Protein AF-A0A2A4TKR4-F1 (afdb_monomer)

Solvent-accessible surface area (backbone atoms only — not comparable to full-atom values): 4449 Å² total; per-residue (Å²): 133,85,78,84,68,64,82,50,72,66,47,43,50,54,52,43,60,74,66,65,76,50,88,82,71,62,84,72,76,72,79,82,82,81,55,62,68,63,52,49,54,53,47,55,54,50,53,53,54,48,55,51,48,53,52,52,48,51,54,49,53,52,52,53,51,52,55,57,74,75,103

Sequence (71 aa):
MAAIRPNTADDKMIAAIERGDQPEFKDRKPPKNDNKTLIKQKKDRTDKTRGKMDRLKALRLAAEEEAKAKK

Radius of gyration: 24.16 Å; Cα contacts (8 Å, |Δi|>4): 8; chains: 1; bounding box: 63×18×51 Å

Structure (mmCIF, N/CA/C/O backbone):
data_AF-A0A2A4TKR4-F1
#
_entry.id   AF-A0A2A4TKR4-F1
#
loop_
_atom_site.group_PDB
_atom_site.id
_atom_site.type_symbol
_atom_site.label_atom_id
_atom_site.lab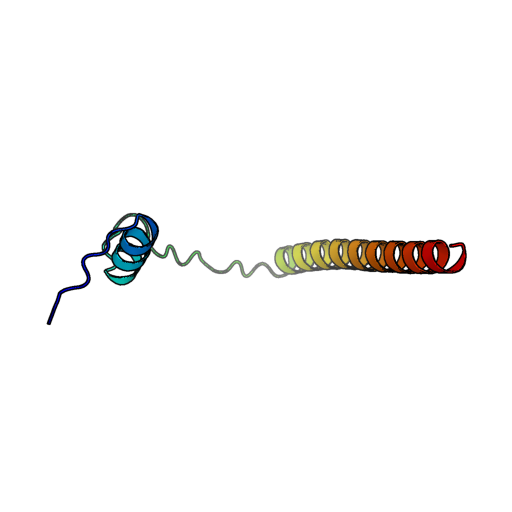el_alt_id
_atom_site.label_comp_id
_atom_site.label_asym_id
_atom_site.label_entity_id
_atom_site.label_seq_id
_atom_site.pdbx_PDB_ins_code
_atom_site.Cartn_x
_atom_site.Cartn_y
_atom_site.Cartn_z
_atom_site.occupancy
_atom_site.B_iso_or_equiv
_atom_site.auth_seq_id
_atom_site.auth_comp_id
_atom_site.auth_asym_id
_atom_site.auth_atom_id
_atom_site.pdbx_PDB_model_num
ATOM 1 N N . MET A 1 1 ? 48.553 -0.407 22.460 1.00 37.53 1 MET A N 1
ATOM 2 C CA . MET A 1 1 ? 47.156 -0.312 21.981 1.00 37.53 1 MET A CA 1
ATOM 3 C C . MET A 1 1 ? 46.654 -1.725 21.741 1.00 37.53 1 MET A C 1
ATOM 5 O O . MET A 1 1 ? 47.219 -2.416 20.904 1.00 37.53 1 MET A O 1
ATOM 9 N N . ALA A 1 2 ? 45.707 -2.204 22.549 1.00 40.97 2 ALA A N 1
ATOM 10 C CA . ALA A 1 2 ? 45.177 -3.557 22.418 1.00 40.97 2 ALA A CA 1
ATOM 11 C C . ALA A 1 2 ? 44.302 -3.638 21.159 1.00 40.97 2 ALA A C 1
ATOM 13 O O . ALA A 1 2 ? 43.325 -2.903 21.042 1.00 40.97 2 ALA A O 1
ATOM 14 N N . ALA A 1 3 ? 44.661 -4.508 20.214 1.00 56.84 3 ALA A N 1
ATOM 15 C CA . ALA A 1 3 ? 43.781 -4.851 19.107 1.00 56.84 3 ALA A CA 1
ATOM 16 C C . ALA A 1 3 ? 42.543 -5.548 19.690 1.00 56.84 3 ALA A C 1
ATOM 18 O O . ALA A 1 3 ? 42.658 -6.643 20.250 1.00 56.84 3 ALA A O 1
ATOM 19 N N . ILE A 1 4 ? 41.381 -4.897 19.596 1.00 57.69 4 ILE A N 1
ATOM 20 C CA . ILE A 1 4 ? 40.080 -5.474 19.943 1.00 57.69 4 ILE A CA 1
ATOM 21 C C . ILE A 1 4 ? 39.831 -6.585 18.921 1.00 57.69 4 ILE A C 1
ATOM 23 O O . ILE A 1 4 ? 39.354 -6.350 17.815 1.00 57.69 4 ILE A O 1
ATOM 27 N N . ARG A 1 5 ? 40.278 -7.801 19.242 1.00 57.56 5 ARG A N 1
ATOM 28 C CA . ARG A 1 5 ? 39.986 -8.979 18.428 1.00 57.56 5 ARG A CA 1
ATOM 29 C C . ARG A 1 5 ? 38.485 -9.260 18.576 1.00 57.56 5 ARG A C 1
ATOM 31 O O . ARG A 1 5 ? 38.050 -9.403 19.719 1.00 57.56 5 ARG A O 1
ATOM 38 N N . PRO A 1 6 ? 37.707 -9.339 17.481 1.00 61.19 6 PRO A N 1
ATOM 39 C CA . PRO A 1 6 ? 36.273 -9.610 17.554 1.00 61.19 6 PRO A CA 1
ATOM 40 C C . PRO A 1 6 ? 36.053 -10.963 18.245 1.00 61.19 6 PRO A C 1
ATOM 42 O O . PRO A 1 6 ? 36.487 -12.005 17.742 1.00 61.19 6 PRO A O 1
ATOM 45 N N . ASN A 1 7 ? 35.470 -10.941 19.447 1.00 64.62 7 ASN A N 1
ATOM 46 C CA . ASN A 1 7 ? 35.439 -12.099 20.352 1.00 64.62 7 ASN A CA 1
ATOM 47 C C . ASN A 1 7 ? 34.070 -12.799 20.352 1.00 64.62 7 ASN A C 1
ATOM 49 O O . ASN A 1 7 ? 33.994 -14.012 20.536 1.00 64.62 7 ASN A O 1
ATOM 53 N N . THR A 1 8 ? 32.994 -12.066 20.069 1.00 73.75 8 THR A N 1
ATOM 54 C CA . THR A 1 8 ? 31.638 -12.610 19.918 1.00 73.75 8 THR A CA 1
ATOM 55 C C . THR A 1 8 ? 31.322 -12.942 18.458 1.00 73.75 8 THR A C 1
ATOM 57 O O . THR A 1 8 ? 31.997 -12.501 17.525 1.00 73.75 8 THR A O 1
ATOM 60 N N . ALA A 1 9 ? 30.308 -13.786 18.251 1.00 69.69 9 ALA A N 1
ATOM 61 C CA . ALA A 1 9 ? 29.843 -14.157 16.915 1.00 69.69 9 ALA A CA 1
ATOM 62 C C . ALA A 1 9 ? 29.360 -12.931 16.119 1.00 69.69 9 ALA A C 1
ATOM 64 O O . ALA A 1 9 ? 29.679 -12.811 14.937 1.00 69.69 9 ALA A O 1
ATOM 65 N N . ASP A 1 10 ? 28.681 -12.000 16.790 1.00 72.00 10 ASP A N 1
ATOM 66 C CA . ASP A 1 10 ? 28.179 -10.765 16.187 1.00 72.00 10 ASP A CA 1
ATOM 67 C C . ASP A 1 10 ? 29.323 -9.848 15.728 1.00 72.00 10 ASP A C 1
ATOM 69 O O . ASP A 1 10 ? 29.316 -9.385 14.588 1.00 72.00 10 ASP A O 1
ATOM 73 N N . ASP A 1 11 ? 30.373 -9.676 16.541 1.00 74.38 11 ASP A N 1
ATOM 74 C CA . ASP A 1 11 ? 31.548 -8.872 16.169 1.00 74.38 11 ASP A CA 1
ATOM 75 C C . ASP A 1 11 ? 32.279 -9.455 14.952 1.00 74.38 11 ASP A C 1
ATOM 77 O O . ASP A 1 11 ? 32.777 -8.729 14.090 1.00 74.38 11 ASP A O 1
ATOM 81 N N . LYS A 1 12 ? 32.342 -10.790 14.861 1.00 70.12 12 LYS A N 1
ATOM 82 C CA . LYS A 1 12 ? 32.939 -11.486 13.713 1.00 70.12 12 LYS A CA 1
ATOM 83 C C . LYS A 1 12 ? 32.086 -11.325 12.458 1.00 70.12 12 LYS A C 1
ATOM 85 O O . LYS A 1 12 ? 32.651 -11.174 11.378 1.00 70.12 12 LYS A O 1
ATOM 90 N N . MET A 1 13 ? 30.757 -11.326 12.590 1.00 72.00 13 MET A N 1
ATOM 91 C CA . MET A 1 13 ? 29.837 -11.082 11.477 1.00 72.00 13 MET A CA 1
ATOM 92 C C . MET A 1 13 ? 29.983 -9.654 10.946 1.00 72.00 13 MET A C 1
ATOM 94 O O 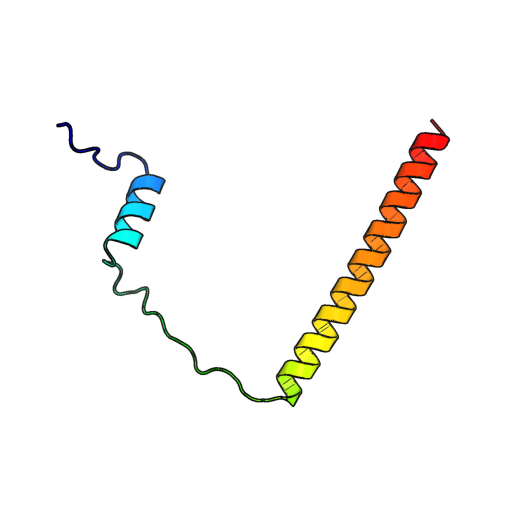. MET A 1 13 ? 30.150 -9.468 9.743 1.00 72.00 13 MET A O 1
ATOM 98 N N . ILE A 1 14 ? 29.980 -8.656 11.833 1.00 72.00 14 ILE A N 1
ATOM 99 C CA . ILE A 1 14 ? 30.135 -7.241 11.466 1.00 72.00 14 ILE A CA 1
ATOM 100 C C . ILE A 1 14 ? 31.488 -7.020 10.782 1.00 72.00 14 ILE A C 1
ATOM 102 O O . ILE A 1 14 ? 31.533 -6.486 9.676 1.00 72.00 14 ILE A O 1
ATOM 106 N N . ALA A 1 15 ? 32.576 -7.532 11.363 1.00 71.81 15 ALA A N 1
ATOM 107 C CA . ALA A 1 15 ? 33.905 -7.413 10.772 1.00 71.81 15 ALA A CA 1
ATOM 108 C C . ALA A 1 15 ? 34.031 -8.136 9.415 1.00 71.81 15 ALA A C 1
ATOM 110 O O . ALA A 1 15 ? 34.781 -7.681 8.554 1.00 71.81 15 ALA A O 1
ATOM 111 N N . ALA A 1 16 ? 33.324 -9.253 9.204 1.00 67.38 16 ALA A N 1
ATOM 112 C CA . ALA A 1 16 ? 33.300 -9.963 7.921 1.00 67.38 16 ALA A CA 1
ATOM 113 C C . ALA A 1 16 ? 32.514 -9.196 6.842 1.00 67.38 16 ALA A C 1
ATOM 115 O O . ALA A 1 16 ? 32.938 -9.164 5.687 1.00 67.38 16 ALA A O 1
ATOM 116 N N . ILE A 1 17 ? 31.411 -8.541 7.223 1.00 67.69 17 ILE A N 1
ATOM 117 C CA . ILE A 1 17 ? 30.635 -7.659 6.340 1.00 67.69 17 ILE A CA 1
ATOM 118 C C . ILE A 1 17 ? 31.470 -6.429 5.950 1.00 67.69 17 ILE A C 1
ATOM 120 O O . ILE A 1 17 ? 31.559 -6.104 4.768 1.00 67.69 17 ILE A O 1
ATOM 124 N N . GLU A 1 18 ? 32.129 -5.777 6.915 1.00 68.62 18 GLU A N 1
ATOM 125 C CA . GLU A 1 18 ? 32.966 -4.586 6.685 1.00 68.62 18 GLU A CA 1
ATOM 126 C C . GLU A 1 18 ? 34.213 -4.876 5.840 1.00 68.62 18 GLU A C 1
ATOM 128 O O . GLU A 1 18 ? 34.643 -4.031 5.055 1.00 68.62 18 GLU A O 1
ATOM 133 N N . ARG A 1 19 ? 34.790 -6.078 5.963 1.00 65.88 19 ARG A N 1
ATOM 134 C CA . ARG A 1 19 ? 35.972 -6.501 5.195 1.00 65.88 19 ARG A CA 1
ATOM 135 C C . ARG A 1 19 ? 35.648 -6.861 3.739 1.00 65.88 19 ARG A C 1
ATOM 137 O O . ARG A 1 19 ? 36.571 -7.018 2.947 1.00 65.88 19 ARG A O 1
ATOM 144 N N . GLY A 1 20 ? 34.365 -6.985 3.377 1.00 61.59 20 GLY A N 1
ATOM 145 C CA . GLY A 1 20 ? 33.930 -7.304 2.010 1.00 61.59 20 GLY A CA 1
ATOM 146 C C . GLY A 1 20 ? 34.347 -8.699 1.527 1.00 61.59 20 GLY A C 1
ATOM 147 O O . GLY A 1 20 ? 34.341 -8.960 0.328 1.00 61.59 20 GLY A O 1
ATOM 148 N N . ASP A 1 21 ? 34.705 -9.593 2.450 1.00 57.03 21 ASP A N 1
ATOM 149 C CA . ASP A 1 21 ? 35.386 -10.870 2.180 1.00 57.03 21 ASP A CA 1
ATOM 150 C C . ASP A 1 21 ? 34.406 -12.030 1.898 1.00 57.03 21 ASP A C 1
ATOM 152 O O . ASP A 1 21 ? 34.755 -13.205 1.982 1.00 57.03 21 ASP A O 1
ATOM 156 N N . GLN A 1 22 ? 33.141 -11.718 1.584 1.00 62.62 22 GLN A N 1
ATOM 157 C CA . GLN A 1 22 ? 32.140 -12.705 1.177 1.00 62.62 22 GLN A CA 1
ATOM 158 C C . GLN A 1 22 ? 31.933 -12.676 -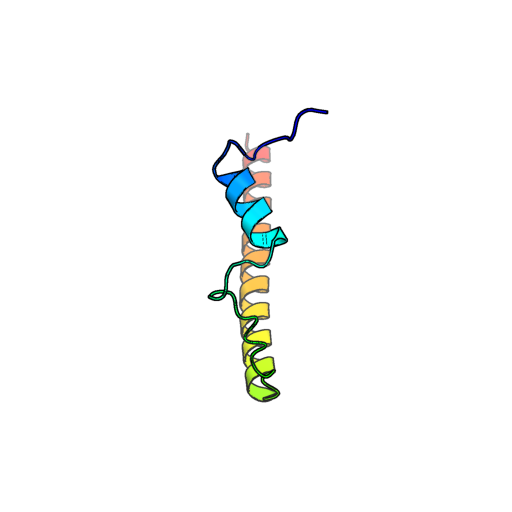0.347 1.00 62.62 22 GLN A C 1
ATOM 160 O O . GLN A 1 22 ? 31.099 -11.909 -0.836 1.00 62.62 22 GLN A O 1
ATOM 165 N N . PRO A 1 23 ? 32.610 -13.546 -1.127 1.00 57.84 23 PRO A N 1
ATOM 166 C CA . PRO A 1 23 ? 32.395 -13.658 -2.577 1.00 57.84 23 PRO A CA 1
ATOM 167 C C . PRO A 1 23 ? 30.975 -14.128 -2.945 1.00 57.84 23 PRO A C 1
ATOM 169 O O . PRO A 1 23 ? 30.554 -14.023 -4.102 1.00 57.84 23 PRO A O 1
ATOM 172 N N . GLU A 1 24 ? 30.236 -14.653 -1.966 1.00 61.00 24 GLU A N 1
ATOM 173 C CA . GLU A 1 24 ? 28.853 -15.122 -2.072 1.00 61.00 24 GLU A CA 1
ATOM 174 C C . GLU A 1 24 ? 27.838 -13.976 -2.030 1.00 61.00 24 GLU A C 1
ATOM 176 O O . GLU A 1 24 ? 26.776 -14.072 -2.654 1.00 61.00 24 GLU A O 1
ATOM 181 N N . PHE A 1 25 ? 28.175 -12.857 -1.381 1.00 61.41 25 PHE A N 1
ATOM 182 C CA . PHE A 1 25 ? 27.309 -11.684 -1.303 1.00 61.41 25 PHE A CA 1
ATOM 183 C C . PHE A 1 25 ? 27.567 -10.744 -2.484 1.00 61.41 25 PHE A C 1
ATOM 185 O O . PHE 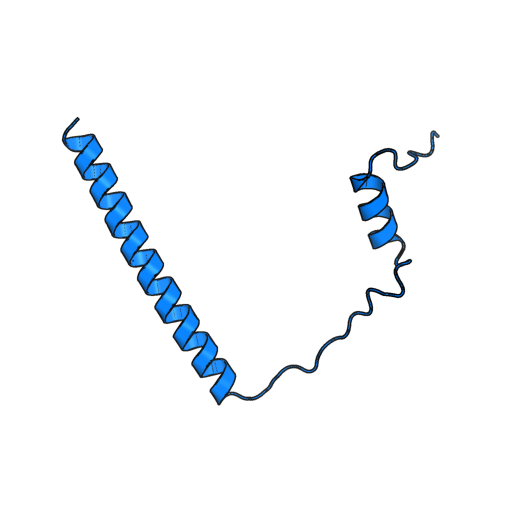A 1 25 ? 27.915 -9.573 -2.345 1.00 61.41 25 PHE A O 1
ATOM 192 N N . LYS A 1 26 ? 27.403 -11.270 -3.702 1.00 65.94 26 LYS A N 1
ATOM 193 C CA . LYS A 1 26 ? 27.375 -10.424 -4.898 1.00 65.94 26 LYS A CA 1
ATOM 194 C C . LYS A 1 26 ? 26.130 -9.552 -4.822 1.00 65.94 26 LYS A C 1
ATOM 196 O O . LYS A 1 26 ? 25.017 -10.081 -4.835 1.00 65.94 26 LYS A O 1
ATOM 201 N N . ASP A 1 27 ? 26.309 -8.232 -4.796 1.00 68.50 27 ASP A N 1
ATOM 202 C CA . ASP A 1 27 ? 25.218 -7.290 -5.042 1.00 68.50 27 ASP A CA 1
ATOM 203 C C . ASP A 1 27 ? 24.716 -7.527 -6.471 1.00 68.50 27 ASP A C 1
ATOM 205 O O . ASP A 1 27 ? 25.252 -7.015 -7.454 1.00 68.50 27 ASP A O 1
ATOM 209 N N . ARG A 1 28 ? 23.711 -8.401 -6.592 1.00 71.75 28 ARG A N 1
ATOM 210 C CA . ARG A 1 28 ? 23.164 -8.864 -7.869 1.00 71.75 28 ARG A CA 1
ATOM 211 C C . ARG A 1 28 ? 22.467 -7.749 -8.645 1.00 71.75 28 ARG A C 1
ATOM 213 O O . ARG A 1 28 ? 21.983 -8.059 -9.731 1.00 71.75 28 ARG A O 1
ATOM 220 N N . LYS A 1 29 ? 22.381 -6.520 -8.090 1.00 72.81 29 LYS A N 1
ATOM 221 C CA . LYS A 1 29 ? 21.697 -5.327 -8.627 1.00 72.81 29 LYS A CA 1
ATOM 222 C C . LYS A 1 29 ? 20.632 -5.714 -9.649 1.00 72.81 29 LYS A C 1
ATOM 224 O O . LYS A 1 29 ? 20.784 -5.405 -10.834 1.00 72.81 29 LYS A O 1
ATOM 229 N N . PRO A 1 30 ? 19.608 -6.480 -9.220 1.00 78.88 30 PRO A N 1
ATOM 230 C CA . PRO A 1 30 ? 18.656 -7.044 -10.156 1.00 78.88 30 PRO A CA 1
ATOM 231 C C . PRO A 1 30 ? 18.025 -5.903 -10.958 1.00 78.88 30 PRO A C 1
ATOM 233 O O . PRO A 1 30 ? 17.769 -4.832 -10.391 1.00 78.88 30 PRO A O 1
ATOM 236 N N . PRO A 1 31 ? 17.793 -6.098 -12.267 1.00 80.50 31 PRO A N 1
ATOM 237 C CA . PRO A 1 31 ? 17.238 -5.049 -13.103 1.00 80.50 31 PRO A CA 1
ATOM 238 C C . PRO A 1 31 ? 15.906 -4.587 -12.513 1.00 80.50 31 PRO A C 1
ATOM 240 O O . PRO A 1 31 ? 15.068 -5.398 -12.100 1.00 80.50 31 PRO A O 1
ATOM 243 N N . LYS A 1 32 ? 15.722 -3.265 -12.441 1.00 79.50 32 LYS A N 1
ATOM 244 C CA . LYS A 1 32 ? 14.453 -2.690 -11.997 1.00 79.50 32 LYS A CA 1
ATOM 245 C C . LYS A 1 32 ? 13.364 -3.144 -12.966 1.00 79.50 32 LYS A C 1
ATOM 247 O O . LYS A 1 32 ? 13.534 -3.108 -14.180 1.00 79.50 32 LYS A O 1
ATOM 252 N N . ASN A 1 33 ? 12.257 -3.632 -12.416 1.00 79.50 33 ASN A N 1
ATOM 253 C CA . ASN A 1 33 ? 11.110 -4.003 -13.226 1.00 79.50 33 ASN A CA 1
ATOM 254 C C . ASN A 1 33 ? 10.320 -2.734 -13.553 1.00 79.50 33 ASN A C 1
ATOM 256 O O . ASN A 1 33 ? 9.696 -2.177 -12.656 1.00 79.50 33 ASN A O 1
ATOM 260 N N . ASP A 1 34 ? 10.322 -2.320 -14.819 1.00 85.50 34 ASP A N 1
ATOM 261 C CA . ASP A 1 34 ? 9.650 -1.098 -15.281 1.00 85.50 34 ASP A CA 1
ATOM 262 C C . ASP A 1 34 ? 8.197 -1.335 -15.733 1.00 85.50 34 ASP A C 1
ATOM 264 O O . ASP A 1 34 ? 7.539 -0.441 -16.276 1.00 85.50 34 ASP A O 1
ATOM 268 N N . ASN A 1 35 ? 7.647 -2.535 -15.504 1.00 92.12 35 ASN A N 1
ATOM 269 C CA . ASN A 1 35 ? 6.265 -2.846 -15.850 1.00 92.12 35 ASN A CA 1
ATOM 270 C C . ASN A 1 35 ? 5.284 -2.086 -14.940 1.00 92.12 35 ASN A C 1
ATOM 272 O O . ASN A 1 35 ? 4.894 -2.540 -13.857 1.00 92.12 35 ASN A O 1
ATOM 276 N N . LYS A 1 36 ? 4.835 -0.929 -15.436 1.00 92.38 36 LYS A N 1
ATOM 277 C CA . LYS A 1 36 ? 3.915 -0.006 -14.756 1.00 92.38 36 LYS A CA 1
ATOM 2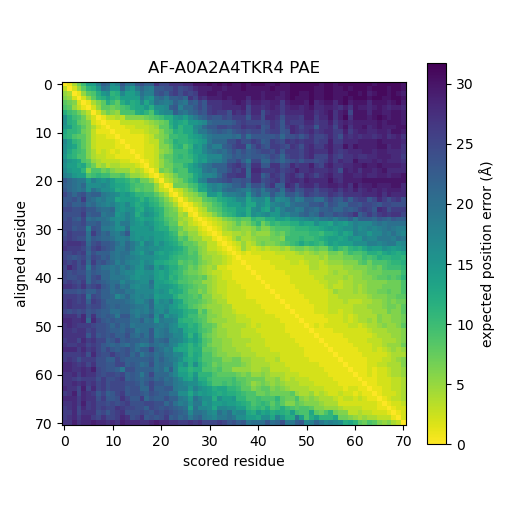78 C C . LYS A 1 36 ? 2.629 -0.683 -14.275 1.00 92.38 36 LYS A C 1
ATOM 280 O O . LYS A 1 36 ? 2.140 -0.355 -13.195 1.00 92.38 36 LYS A O 1
ATOM 285 N N . THR A 1 37 ? 2.092 -1.637 -15.040 1.00 93.44 37 THR A N 1
ATOM 286 C CA . THR A 1 37 ? 0.851 -2.341 -14.670 1.00 93.44 37 THR A CA 1
ATOM 287 C C . THR A 1 37 ? 1.051 -3.218 -13.438 1.00 93.44 37 THR A C 1
ATOM 289 O O . THR A 1 37 ? 0.290 -3.110 -12.476 1.00 93.44 37 THR A O 1
ATOM 292 N N . LEU A 1 38 ? 2.126 -4.010 -13.412 1.00 91.44 38 LEU A N 1
ATOM 293 C CA . LEU A 1 38 ? 2.459 -4.879 -12.286 1.00 91.44 38 LEU A CA 1
ATOM 294 C C . LEU A 1 38 ? 2.803 -4.072 -11.025 1.00 91.44 38 LEU A C 1
ATOM 296 O O . LEU A 1 38 ? 2.397 -4.444 -9.923 1.00 91.44 38 LEU A O 1
ATOM 300 N N . ILE A 1 39 ? 3.522 -2.955 -11.177 1.00 92.25 39 ILE A N 1
ATOM 301 C CA . ILE A 1 39 ? 3.832 -2.043 -10.065 1.00 92.25 39 ILE A CA 1
ATOM 302 C C . ILE A 1 39 ? 2.541 -1.495 -9.451 1.00 92.25 39 ILE A C 1
ATOM 304 O O . ILE A 1 39 ? 2.368 -1.563 -8.232 1.00 92.25 39 ILE A O 1
ATOM 308 N N . LYS A 1 40 ? 1.618 -0.992 -10.283 1.00 94.69 40 LYS A N 1
ATOM 309 C CA . LYS A 1 40 ? 0.338 -0.445 -9.818 1.00 94.69 40 LYS A CA 1
ATOM 310 C C . LYS A 1 40 ? -0.483 -1.500 -9.078 1.00 94.69 40 LYS A C 1
ATOM 312 O O . LYS A 1 40 ? -0.898 -1.257 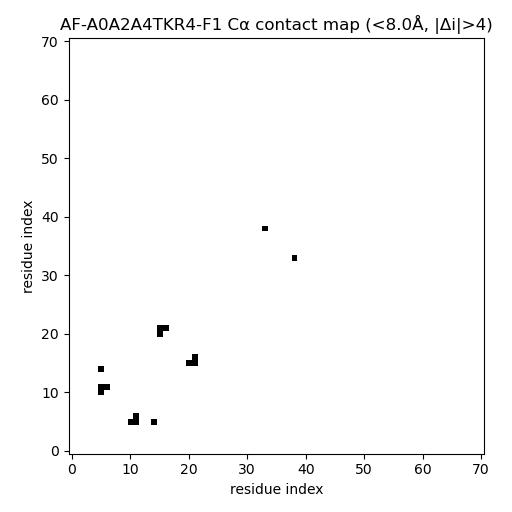-7.953 1.00 94.69 40 LYS A O 1
ATOM 317 N N . GLN A 1 41 ? -0.614 -2.703 -9.639 1.00 94.25 41 GLN A N 1
ATOM 318 C CA . GLN A 1 41 ? -1.329 -3.808 -8.989 1.00 94.25 41 GLN A CA 1
ATOM 319 C C . GLN A 1 41 ? -0.743 -4.161 -7.612 1.00 94.25 41 GLN A C 1
ATOM 321 O O . GLN A 1 41 ? -1.482 -4.370 -6.647 1.00 94.25 41 GLN A O 1
ATOM 326 N N . LYS A 1 42 ? 0.592 -4.209 -7.492 1.00 92.81 42 LYS A N 1
ATOM 327 C CA . LYS A 1 42 ? 1.264 -4.464 -6.208 1.00 92.81 42 LYS A CA 1
ATOM 328 C C . LYS A 1 42 ? 1.028 -3.337 -5.205 1.00 92.81 42 LYS A C 1
ATOM 330 O O . LYS A 1 42 ? 0.810 -3.627 -4.026 1.00 92.81 42 LYS A O 1
ATOM 335 N N . LYS A 1 43 ? 1.055 -2.082 -5.659 1.00 93.38 43 LYS A N 1
ATOM 336 C CA . LYS A 1 43 ? 0.760 -0.913 -4.825 1.00 93.38 43 LYS A CA 1
ATOM 337 C C . LYS A 1 43 ? -0.680 -0.965 -4.312 1.00 93.38 43 LYS A C 1
ATOM 339 O O . LYS A 1 43 ? -0.873 -0.995 -3.103 1.00 93.38 43 LYS A O 1
ATOM 344 N N . ASP A 1 44 ? -1.653 -1.152 -5.201 1.00 95.69 44 ASP A N 1
ATOM 345 C CA . ASP A 1 44 ? -3.076 -1.232 -4.851 1.00 95.69 44 ASP A CA 1
ATOM 346 C C . ASP A 1 44 ? -3.357 -2.362 -3.847 1.00 95.69 44 ASP A C 1
ATOM 348 O O . ASP A 1 44 ? -4.120 -2.197 -2.893 1.00 95.69 44 ASP A O 1
ATOM 352 N N . ARG A 1 45 ? -2.715 -3.527 -4.020 1.00 94.38 45 ARG A N 1
ATOM 353 C CA . ARG A 1 45 ? -2.812 -4.638 -3.060 1.00 94.38 45 ARG A CA 1
ATOM 354 C C . ARG A 1 45 ? -2.269 -4.248 -1.685 1.00 94.38 45 ARG A C 1
ATOM 356 O O . ARG A 1 45 ? -2.901 -4.551 -0.675 1.00 94.38 45 ARG A O 1
ATOM 363 N N . THR A 1 46 ? -1.118 -3.585 -1.656 1.00 94.44 46 THR A N 1
ATOM 364 C CA . THR A 1 46 ? -0.449 -3.165 -0.418 1.00 94.44 46 THR A CA 1
ATOM 365 C C . THR A 1 46 ? -1.270 -2.108 0.320 1.00 94.44 46 THR A C 1
ATOM 367 O O . THR A 1 46 ? -1.473 -2.212 1.532 1.00 94.44 46 THR A O 1
ATOM 370 N N . ASP A 1 47 ? -1.826 -1.143 -0.407 1.00 94.38 47 ASP A N 1
ATOM 371 C CA . ASP A 1 47 ? -2.649 -0.077 0.164 1.00 94.38 47 ASP A CA 1
ATOM 372 C C . ASP A 1 47 ? -3.962 -0.636 0.733 1.00 94.38 47 ASP A C 1
ATOM 374 O O . ASP A 1 47 ? -4.347 -0.297 1.852 1.00 94.38 47 ASP A O 1
ATOM 378 N N . LYS A 1 48 ? -4.593 -1.606 0.052 1.00 94.50 48 LYS A N 1
ATOM 379 C CA . LYS A 1 48 ? -5.756 -2.333 0.597 1.00 94.50 48 LYS A CA 1
ATOM 380 C C . LYS A 1 48 ? -5.429 -3.064 1.899 1.00 94.50 48 LYS A C 1
ATOM 382 O O . LYS A 1 48 ? -6.233 -3.038 2.830 1.00 94.50 48 LYS A O 1
ATOM 387 N N . THR A 1 49 ? -4.279 -3.737 1.978 1.00 94.81 49 THR A N 1
ATOM 388 C CA . THR A 1 49 ? -3.873 -4.433 3.210 1.00 94.81 49 THR A CA 1
ATOM 389 C C . THR A 1 49 ? -3.578 -3.468 4.353 1.00 94.81 49 THR A C 1
ATOM 391 O O . THR A 1 49 ? -4.007 -3.725 5.476 1.00 94.81 49 THR A O 1
ATOM 394 N N . ARG A 1 50 ? -2.927 -2.332 4.067 1.00 93.38 50 ARG A N 1
ATOM 395 C CA . ARG A 1 50 ? -2.665 -1.279 5.058 1.00 93.38 50 ARG A CA 1
ATOM 396 C C . ARG A 1 50 ? -3.968 -0.692 5.591 1.00 93.38 50 ARG A C 1
ATOM 398 O O . ARG A 1 50 ? -4.191 -0.740 6.793 1.00 93.38 50 ARG A O 1
ATOM 405 N N . GLY A 1 51 ? -4.896 -0.319 4.708 1.00 94.19 51 GLY A N 1
ATOM 406 C CA . GLY A 1 51 ? -6.196 0.219 5.118 1.00 94.19 51 GLY A CA 1
ATOM 407 C C . GLY A 1 51 ? -7.018 -0.738 5.994 1.00 94.19 51 GLY A C 1
ATOM 408 O O . GLY A 1 51 ? -7.685 -0.299 6.928 1.00 94.19 51 GLY A O 1
ATOM 409 N N . LYS A 1 52 ? -6.953 -2.056 5.754 1.00 95.62 52 LYS A N 1
ATOM 410 C CA . LYS A 1 52 ? -7.580 -3.053 6.646 1.00 95.62 52 LYS A CA 1
ATOM 411 C C . LYS A 1 52 ? -6.909 -3.099 8.021 1.00 95.62 52 LYS A C 1
ATOM 413 O O . LYS A 1 52 ? -7.607 -3.171 9.028 1.00 95.62 52 LYS A O 1
ATOM 418 N N . MET A 1 53 ? -5.579 -3.054 8.060 1.00 96.19 53 MET A N 1
ATOM 419 C CA . MET A 1 53 ? -4.819 -3.047 9.311 1.00 96.19 53 MET A CA 1
ATOM 420 C C . MET A 1 53 ? -5.085 -1.792 10.139 1.00 96.19 53 MET A C 1
ATOM 422 O O . MET A 1 53 ? -5.257 -1.902 11.349 1.00 96.19 53 MET A O 1
ATOM 426 N N . ASP A 1 54 ? -5.174 -0.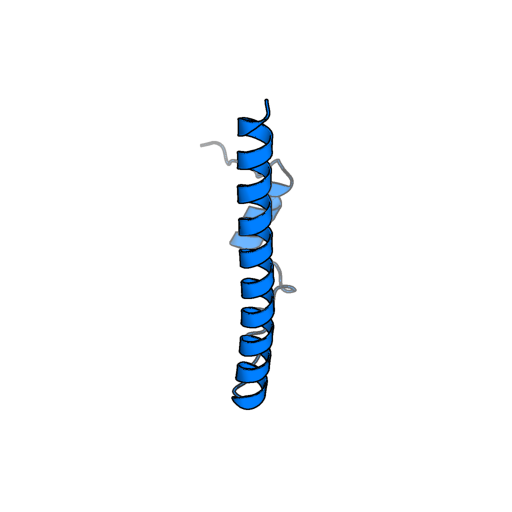628 9.501 1.00 95.12 54 ASP A N 1
ATOM 427 C CA . ASP A 1 54 ? -5.443 0.635 10.189 1.00 95.12 54 ASP A CA 1
ATOM 428 C C . ASP A 1 54 ? -6.848 0.641 10.800 1.00 95.12 54 ASP A C 1
ATOM 430 O O . ASP A 1 54 ? -7.013 0.972 11.973 1.00 95.12 54 ASP A O 1
ATOM 434 N N . ARG A 1 55 ? -7.853 0.151 10.059 1.00 94.94 55 ARG A N 1
ATOM 435 C CA . ARG A 1 55 ? -9.211 -0.051 10.594 1.00 94.94 55 ARG A CA 1
ATOM 436 C C . ARG A 1 55 ? -9.225 -1.014 11.778 1.00 94.94 55 ARG A C 1
ATOM 438 O O . ARG A 1 55 ? -9.873 -0.741 12.781 1.00 94.94 55 ARG A O 1
ATOM 445 N N . LEU A 1 56 ? -8.498 -2.127 11.684 1.00 95.81 56 LEU A N 1
ATOM 446 C CA . LEU A 1 56 ? -8.414 -3.100 12.772 1.00 95.81 56 LEU A CA 1
ATOM 447 C C . LEU A 1 56 ? -7.735 -2.513 14.017 1.00 95.81 56 LEU A C 1
ATOM 449 O O . LEU A 1 56 ? -8.174 -2.780 15.131 1.00 95.81 56 LEU A O 1
ATOM 453 N N . LYS A 1 57 ? -6.683 -1.705 13.842 1.00 96.06 57 LYS A N 1
ATOM 454 C CA . LYS A 1 57 ? -6.039 -0.981 14.946 1.00 96.06 57 LYS A CA 1
ATOM 455 C C . LYS A 1 57 ? -6.997 0.008 15.602 1.00 96.06 57 LYS A C 1
ATOM 457 O O . LYS A 1 57 ? -7.068 0.022 16.823 1.00 96.06 57 LYS A O 1
ATOM 462 N N . ALA A 1 58 ? -7.754 0.772 14.815 1.00 95.50 58 ALA A N 1
ATOM 463 C CA . ALA A 1 58 ? -8.746 1.707 15.342 1.00 95.50 58 ALA A CA 1
ATOM 464 C C . ALA A 1 58 ? -9.825 0.988 16.170 1.00 95.50 58 ALA A C 1
ATOM 466 O O . ALA A 1 58 ? -10.132 1.415 17.277 1.00 95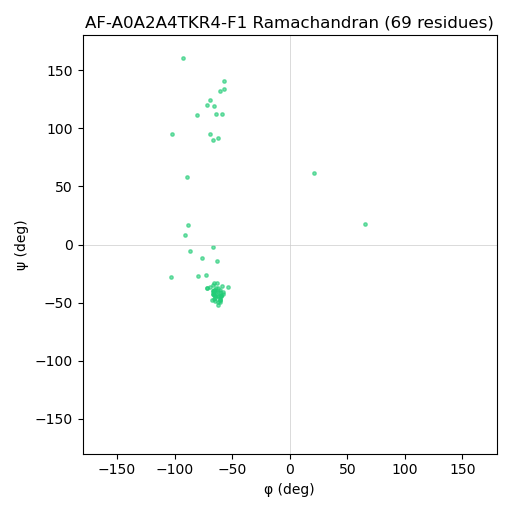.50 58 ALA A O 1
ATOM 467 N N . LEU A 1 59 ? -10.335 -0.148 15.679 1.00 94.81 59 LEU A N 1
ATOM 468 C CA . LEU A 1 59 ? -11.303 -0.963 16.421 1.00 94.81 59 LEU A CA 1
ATOM 469 C C . LEU A 1 59 ? -10.727 -1.513 17.730 1.00 94.81 59 LEU A C 1
ATOM 471 O O . LEU A 1 59 ? -11.419 -1.520 18.743 1.00 94.81 59 LEU A O 1
ATOM 475 N N . ARG A 1 60 ? -9.466 -1.961 17.727 1.00 95.00 60 ARG A N 1
ATOM 476 C CA . ARG A 1 60 ? -8.796 -2.427 18.951 1.00 95.00 60 ARG A CA 1
ATOM 477 C C . ARG A 1 60 ? -8.614 -1.305 19.961 1.00 95.00 60 ARG A C 1
ATOM 479 O O . ARG A 1 60 ? -8.908 -1.518 21.127 1.00 95.00 60 ARG A O 1
ATOM 486 N N . LEU A 1 61 ? -8.181 -0.128 19.512 1.00 94.56 61 LEU A N 1
ATOM 487 C CA . LEU A 1 61 ? -8.010 1.032 20.382 1.00 94.56 61 LEU A CA 1
ATOM 488 C C . LEU A 1 61 ? -9.345 1.436 21.024 1.00 94.56 61 LEU A C 1
ATOM 490 O O . LEU A 1 61 ? -9.410 1.587 22.238 1.00 94.56 61 LEU A O 1
ATOM 494 N N . ALA A 1 62 ? -10.416 1.513 20.229 1.00 92.81 62 ALA A N 1
ATOM 495 C CA . ALA A 1 62 ? -11.756 1.808 20.734 1.00 92.81 62 ALA A CA 1
ATOM 496 C C . ALA A 1 62 ? -12.228 0.756 21.755 1.00 92.81 62 ALA A C 1
ATOM 498 O O . ALA A 1 62 ? -12.723 1.103 22.823 1.00 92.81 62 ALA A O 1
ATOM 499 N N . ALA A 1 63 ? -12.012 -0.533 21.474 1.00 93.00 63 ALA A N 1
ATOM 500 C CA . ALA A 1 63 ? -12.350 -1.603 22.410 1.00 93.00 63 ALA A CA 1
ATOM 501 C C . ALA A 1 63 ? -11.528 -1.537 23.713 1.00 93.00 63 ALA A C 1
ATOM 503 O O . ALA A 1 63 ? -12.056 -1.815 24.787 1.00 93.00 63 ALA A O 1
ATOM 504 N N . GLU A 1 64 ? -10.247 -1.163 23.642 1.00 90.94 64 GLU A N 1
ATOM 505 C CA . GLU A 1 64 ? -9.401 -0.954 24.822 1.00 90.94 64 GLU A CA 1
ATOM 506 C C . GLU A 1 64 ? -9.867 0.236 25.666 1.00 90.94 64 GLU A C 1
ATOM 508 O O . GLU A 1 64 ? -9.847 0.154 26.894 1.00 90.94 64 GLU A O 1
ATOM 513 N N . GLU A 1 65 ? -10.291 1.332 25.037 1.00 91.31 65 GLU A N 1
ATOM 514 C CA . GLU A 1 65 ? -10.867 2.489 25.730 1.00 91.31 65 GLU A CA 1
ATOM 515 C C . GLU A 1 65 ? -12.191 2.133 26.409 1.00 91.31 65 GLU A C 1
ATOM 517 O O . GLU A 1 65 ? -12.357 2.412 27.596 1.00 91.31 65 GLU A O 1
ATOM 522 N N . GLU A 1 66 ? -13.096 1.433 25.719 1.00 84.62 66 GLU A N 1
ATOM 523 C CA . GLU A 1 66 ? -14.342 0.946 26.321 1.00 84.62 66 GLU A CA 1
ATOM 524 C C . GLU A 1 66 ? -14.090 -0.018 27.487 1.00 84.62 66 GLU A C 1
ATOM 526 O O . GLU A 1 66 ? -14.771 0.050 28.511 1.00 84.62 66 GLU A O 1
ATOM 531 N N . ALA A 1 67 ? -13.111 -0.916 27.361 1.00 88.06 67 ALA A N 1
ATOM 532 C CA . ALA A 1 67 ? -12.743 -1.841 28.429 1.00 88.06 67 ALA A CA 1
ATOM 533 C C . ALA A 1 67 ? -12.147 -1.119 29.646 1.00 88.06 67 ALA A C 1
ATOM 535 O O . ALA A 1 67 ? -12.382 -1.542 30.777 1.00 88.06 67 ALA A O 1
ATOM 536 N N . LYS A 1 68 ? -11.392 -0.034 29.431 1.00 85.56 68 LYS A N 1
ATOM 537 C CA . LYS A 1 68 ? -10.882 0.827 30.508 1.00 85.56 68 LYS A CA 1
ATOM 538 C C . LYS A 1 68 ? -11.990 1.656 31.153 1.00 85.56 68 LYS A C 1
ATOM 540 O O . LYS A 1 68 ? -11.951 1.827 32.358 1.00 85.56 68 LYS A O 1
ATOM 545 N N . ALA A 1 69 ? -12.966 2.135 30.383 1.00 82.62 69 ALA A N 1
ATOM 546 C CA . ALA A 1 69 ? -14.094 2.918 30.894 1.00 82.62 69 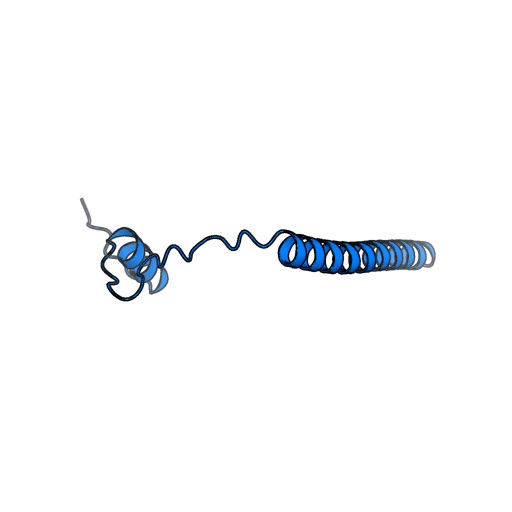ALA A CA 1
ATOM 547 C C . ALA A 1 69 ? -15.114 2.076 31.683 1.00 82.62 69 ALA A C 1
ATOM 549 O O . ALA A 1 69 ? -15.832 2.606 32.525 1.00 82.62 69 ALA A O 1
ATOM 550 N N . LYS A 1 70 ? -15.200 0.769 31.399 1.00 77.88 70 LYS A N 1
ATOM 551 C CA . LYS A 1 70 ? -16.035 -0.194 32.141 1.00 77.88 70 LYS A CA 1
ATOM 552 C C . LYS A 1 70 ? -15.338 -0.799 33.367 1.00 77.88 70 LYS A C 1
ATOM 554 O O . LYS A 1 70 ? -15.969 -1.586 34.073 1.00 77.88 70 LYS A O 1
ATOM 559 N N . LYS A 1 71 ? -14.055 -0.498 33.575 1.00 61.56 71 LYS A N 1
ATOM 560 C CA . LYS A 1 71 ? -13.267 -0.905 34.744 1.00 61.56 71 LYS A CA 1
ATOM 561 C C . LYS A 1 71 ? -13.282 0.189 35.799 1.00 61.56 71 LYS A C 1
ATOM 563 O O . LYS A 1 71 ? -13.276 -0.197 36.985 1.00 61.56 71 LYS A O 1
#

pLDDT: mean 79.73, std 15.05, range [37.53, 96.19]

Mean predicted aligned error: 14.7 Å

Secondary structure (DSSP, 8-state):
-------SHHHHHHHHHHTT--TT-----PPP---HHHHHHHHHHHHHHHHHHHHHHHHHHHHHHHHHHT-

Foldseek 3Di:
DDDPDQDDPVSVVVVCVVVVVDPPPPPPVPDDDPPPVVVVVVVVVVVVVVVVVVVVVVVVVVVVVVVVVVD